Protein AF-A0A9P9YUY2-F1 (afdb_monomer_lite)

Organism: NCBI:txid103775

Sequence (65 aa):
MELMETNSPDLVKDQPDADNIKMFVGQIPKTWDETRLRQMFEQFGPVHTLNVLRDKVTSISRGES

Foldseek 3Di:
DDDPPDPDPPPPDPDQPPPPDDDDDPPDDPPDDPVNVLVVCVVVHHDSDDDDDDPPPDPPVPPDD

Radius of gyration: 21.77 Å; chains: 1; bounding box: 68×46×39 Å

Secondary structure (DSSP, 8-state):
-------------S---TT----------TT--HHHHHHHHHTTS--------------------

pLDDT: mean 71.87, std 16.69, range [43.97, 92.69]

Structure (mmCIF, N/CA/C/O backbone):
data_AF-A0A9P9YUY2-F1
#
_entry.id   AF-A0A9P9YUY2-F1
#
loop_
_atom_site.group_PDB
_atom_site.id
_atom_site.type_symbol
_atom_site.label_atom_id
_atom_site.label_alt_id
_atom_site.label_comp_id
_atom_site.label_asym_id
_atom_site.label_entity_id
_atom_site.label_seq_id
_atom_site.pdbx_PDB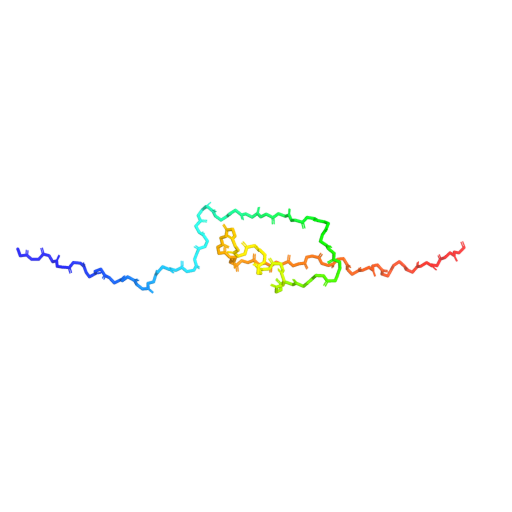_ins_code
_atom_site.Cartn_x
_atom_site.Cartn_y
_atom_site.Cartn_z
_atom_site.occupancy
_atom_site.B_iso_or_equiv
_atom_site.auth_seq_id
_atom_site.auth_comp_id
_atom_site.auth_asym_id
_atom_site.auth_atom_id
_atom_site.pdbx_PDB_model_num
ATOM 1 N N . MET A 1 1 ? -38.120 36.777 15.448 1.00 53.50 1 MET A N 1
ATOM 2 C CA . MET A 1 1 ? -38.659 36.072 14.265 1.00 53.50 1 MET A CA 1
ATOM 3 C C . MET A 1 1 ? -37.593 36.178 13.188 1.00 53.50 1 MET A C 1
ATOM 5 O O . MET A 1 1 ? -36.936 37.210 13.185 1.00 53.50 1 MET A O 1
ATOM 9 N N . GLU A 1 2 ? -37.425 35.129 12.371 1.00 43.97 2 GLU A N 1
ATOM 10 C CA . GLU A 1 2 ? -36.361 34.913 11.358 1.00 43.97 2 GLU A CA 1
ATOM 11 C C . GLU A 1 2 ? -34.961 34.551 11.922 1.00 43.97 2 GLU A C 1
ATOM 13 O O . GLU A 1 2 ? -34.435 35.291 12.741 1.00 43.97 2 GLU A O 1
ATOM 18 N N . LEU A 1 3 ? -34.285 33.436 11.587 1.00 47.47 3 LEU A N 1
ATOM 19 C CA . LEU A 1 3 ? -34.543 32.276 10.707 1.00 47.47 3 LEU A CA 1
ATOM 20 C C . LEU A 1 3 ? -33.840 31.029 11.282 1.00 47.47 3 LEU A C 1
ATOM 22 O O . LEU A 1 3 ? -32.749 31.121 11.837 1.00 47.47 3 LEU A O 1
ATOM 26 N N . MET A 1 4 ? -34.458 29.858 11.111 1.00 54.22 4 MET A N 1
ATOM 27 C CA . MET A 1 4 ? -33.777 28.562 11.185 1.00 54.22 4 MET A CA 1
ATOM 28 C C . MET A 1 4 ? -32.821 28.452 9.993 1.00 54.22 4 MET A C 1
ATOM 30 O O . MET A 1 4 ? -33.275 28.263 8.866 1.00 54.22 4 MET A O 1
ATOM 34 N N . GLU A 1 5 ? -31.515 28.537 10.230 1.00 51.97 5 GLU A N 1
ATOM 35 C CA . GLU A 1 5 ? -30.528 28.058 9.264 1.00 51.97 5 GLU A CA 1
ATOM 36 C C . GLU A 1 5 ? -30.440 26.536 9.389 1.00 51.97 5 GLU A C 1
ATOM 38 O O . GLU A 1 5 ? -30.072 25.971 10.420 1.00 51.97 5 GLU A O 1
ATOM 43 N N . THR A 1 6 ? -30.911 25.874 8.338 1.00 44.22 6 THR A N 1
ATOM 44 C CA . THR A 1 6 ? -31.010 24.428 8.189 1.00 44.22 6 THR A CA 1
ATOM 45 C C . THR A 1 6 ? -29.642 23.780 8.377 1.00 44.22 6 THR A C 1
ATOM 47 O O . THR A 1 6 ? -28.777 23.858 7.507 1.00 44.22 6 THR A O 1
ATOM 50 N N . ASN A 1 7 ? -29.459 23.118 9.516 1.00 46.72 7 ASN A N 1
ATOM 51 C CA . ASN A 1 7 ? -28.329 22.238 9.771 1.00 46.72 7 ASN A CA 1
ATOM 52 C C . ASN A 1 7 ? -28.561 20.945 8.969 1.00 46.72 7 ASN A C 1
ATOM 54 O O . ASN A 1 7 ? -29.201 20.016 9.453 1.00 46.72 7 ASN A O 1
ATOM 58 N N . SER A 1 8 ? -28.153 20.943 7.699 1.00 53.44 8 SER A N 1
ATOM 59 C CA . SER A 1 8 ? -28.101 19.759 6.833 1.00 53.44 8 SER A CA 1
ATOM 60 C C . SER A 1 8 ? -26.736 19.070 7.011 1.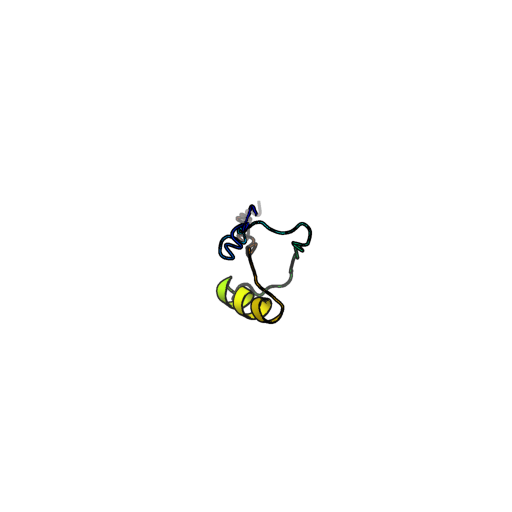00 53.44 8 SER A C 1
ATO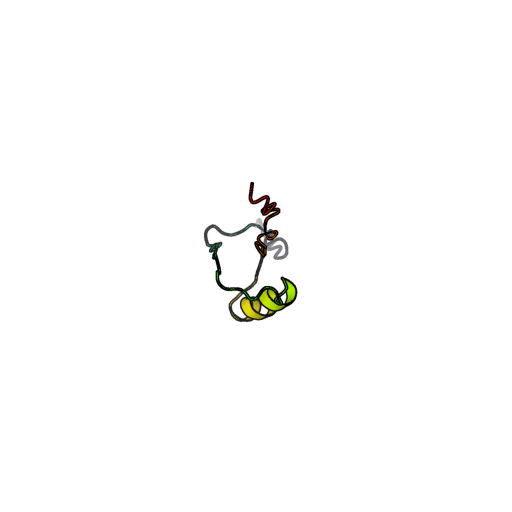M 62 O O . SER A 1 8 ? -25.732 19.653 6.589 1.00 53.44 8 SER A O 1
ATOM 64 N N . PRO A 1 9 ? -26.653 17.883 7.648 1.00 56.41 9 PRO A N 1
ATOM 65 C CA . PRO A 1 9 ? -25.388 17.282 8.072 1.00 56.41 9 PRO A CA 1
ATOM 66 C C . PRO A 1 9 ? -24.846 16.199 7.1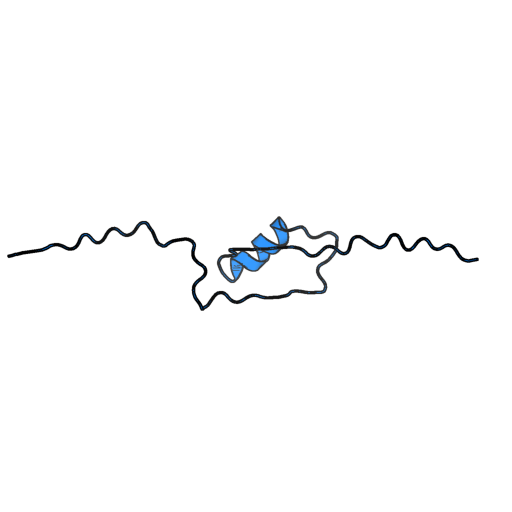16 1.00 56.41 9 PRO A C 1
ATOM 68 O O . PRO A 1 9 ? -24.271 15.218 7.580 1.00 56.41 9 PRO A O 1
ATOM 71 N N . ASP A 1 10 ? -25.010 16.323 5.796 1.00 55.62 10 ASP A N 1
ATOM 72 C CA . ASP A 1 10 ? -24.736 15.197 4.876 1.00 55.62 10 ASP A CA 1
ATOM 73 C C . ASP A 1 10 ? -23.814 15.500 3.685 1.00 55.62 10 ASP A C 1
ATOM 75 O O . ASP A 1 10 ? -23.633 14.654 2.814 1.00 55.62 10 ASP A O 1
ATOM 79 N N . LEU A 1 11 ? -23.114 16.639 3.678 1.00 52.06 11 LEU A N 1
ATOM 80 C CA . LEU A 1 11 ? -22.070 16.914 2.682 1.00 52.06 11 LEU A CA 1
ATOM 81 C C . LEU A 1 11 ? -20.767 17.390 3.335 1.00 52.06 11 LEU A C 1
ATOM 83 O O . LEU A 1 11 ? -20.222 18.437 2.980 1.00 52.06 11 LEU A O 1
ATOM 87 N N . VAL A 1 12 ? -20.224 16.597 4.264 1.00 55.56 12 VAL A N 1
ATOM 88 C CA . VAL A 1 12 ? -18.771 16.597 4.506 1.00 55.56 12 VAL A CA 1
ATOM 89 C C . VAL A 1 12 ? -18.117 16.069 3.235 1.00 55.56 12 VAL A C 1
ATOM 91 O O . VAL A 1 12 ? -17.975 14.870 3.011 1.00 55.56 12 VAL A O 1
ATOM 94 N N . LYS A 1 13 ? -17.853 17.013 2.332 1.00 51.47 13 LYS A N 1
ATOM 95 C CA . LYS A 1 13 ? -17.129 16.822 1.086 1.00 51.47 13 LYS A CA 1
ATOM 96 C C . LYS A 1 13 ? -15.851 16.047 1.379 1.00 51.47 13 LYS A C 1
ATOM 98 O O . LYS A 1 13 ? -15.054 16.478 2.202 1.00 51.47 13 LYS A O 1
ATOM 103 N N . ASP A 1 14 ? -15.687 14.957 0.639 1.00 58.31 14 ASP A N 1
ATOM 104 C CA . ASP A 1 14 ? -14.439 14.276 0.300 1.00 58.31 14 ASP A CA 1
ATOM 105 C C . ASP A 1 14 ? -13.407 15.300 -0.209 1.00 58.31 14 ASP A C 1
ATOM 107 O O . ASP A 1 14 ? -13.205 15.516 -1.400 1.00 58.31 14 ASP A O 1
ATOM 111 N N . GLN A 1 15 ? -12.855 16.080 0.705 1.00 54.03 15 GLN A N 1
ATOM 112 C CA . GLN A 1 15 ? -11.835 17.072 0.450 1.00 54.03 15 GLN A CA 1
ATOM 113 C C . GLN A 1 15 ? -10.781 16.795 1.497 1.00 54.03 15 GLN A C 1
ATOM 115 O O . GLN A 1 15 ? -11.113 16.806 2.681 1.00 54.03 15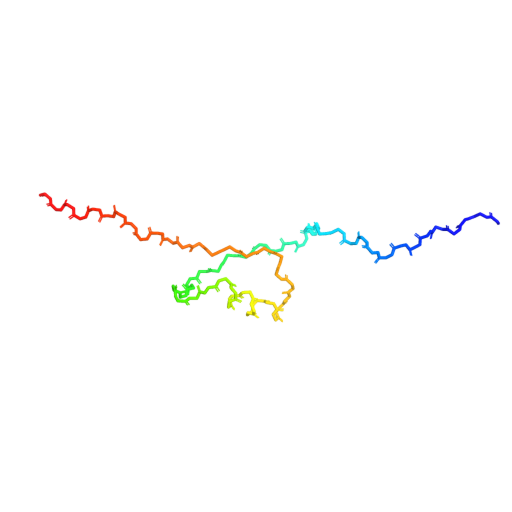 GLN A O 1
ATOM 120 N N . PRO A 1 16 ? -9.544 16.484 1.091 1.00 53.81 16 PRO A N 1
ATOM 121 C CA . PRO A 1 16 ? -8.522 16.240 2.069 1.00 53.81 16 PRO A CA 1
ATOM 122 C C . PRO A 1 16 ? -8.333 17.527 2.876 1.00 53.81 16 PRO A C 1
ATOM 124 O O . PRO A 1 16 ? -7.910 18.541 2.319 1.00 53.81 16 PRO A O 1
ATOM 127 N N . ASP A 1 17 ? -8.680 17.501 4.167 1.00 61.66 17 ASP A N 1
ATOM 128 C CA . ASP A 1 17 ? -8.368 18.578 5.101 1.00 61.66 17 ASP A CA 1
ATOM 129 C C . ASP A 1 17 ? -6.890 18.960 4.966 1.00 61.66 17 ASP A C 1
ATOM 131 O O . ASP A 1 17 ? -6.057 18.132 4.582 1.00 61.66 17 ASP A O 1
ATOM 135 N N . ALA A 1 18 ? -6.528 20.192 5.328 1.00 59.09 18 ALA A N 1
ATOM 136 C CA . ALA A 1 18 ? -5.124 20.621 5.373 1.00 59.09 18 ALA A CA 1
ATOM 137 C C . ALA A 1 18 ? -4.238 19.716 6.267 1.00 59.09 18 ALA A C 1
ATOM 139 O O . ALA A 1 18 ? -3.014 19.786 6.188 1.00 59.09 18 ALA A O 1
ATOM 140 N N . ASP A 1 19 ? -4.867 18.847 7.065 1.00 63.09 19 ASP A N 1
ATOM 141 C CA . ASP A 1 19 ? -4.271 17.785 7.875 1.00 63.09 19 ASP A CA 1
ATOM 142 C C . ASP A 1 19 ? -4.077 16.448 7.125 1.00 63.09 19 ASP A C 1
ATOM 144 O O . ASP A 1 19 ? -3.757 15.432 7.731 1.00 63.09 19 ASP A O 1
ATOM 148 N N . ASN A 1 20 ? -4.254 16.382 5.799 1.00 70.19 20 ASN A N 1
ATOM 149 C CA . ASN A 1 20 ? -3.976 15.149 5.060 1.00 70.19 20 ASN A CA 1
ATOM 150 C C . ASN A 1 20 ? -2.477 14.837 5.044 1.00 70.19 20 ASN A C 1
ATOM 152 O O . ASN A 1 20 ? -1.702 15.331 4.220 1.00 70.19 20 ASN A O 1
ATOM 156 N N . ILE A 1 21 ? -2.078 13.964 5.966 1.00 75.62 21 ILE A N 1
ATOM 157 C CA . ILE A 1 21 ? -0.707 13.494 6.112 1.00 75.62 21 ILE A CA 1
ATOM 158 C C . ILE A 1 21 ? -0.409 12.490 4.998 1.00 75.62 21 ILE A C 1
ATOM 160 O O . ILE A 1 21 ? -0.899 11.359 4.978 1.00 75.62 21 ILE A O 1
ATOM 164 N N . LYS A 1 22 ? 0.470 12.886 4.076 1.00 83.31 22 LYS A N 1
ATOM 165 C CA . LYS A 1 22 ? 1.028 11.977 3.074 1.00 83.31 22 LYS A CA 1
ATOM 166 C C . LYS A 1 22 ? 2.210 11.209 3.662 1.00 83.31 22 LYS A C 1
ATOM 168 O O . LYS A 1 22 ? 3.211 11.806 4.049 1.00 83.31 22 LYS A O 1
ATOM 173 N N . MET A 1 23 ? 2.126 9.882 3.650 1.00 85.12 23 MET A N 1
ATOM 174 C CA . MET A 1 23 ? 3.189 8.991 4.122 1.00 85.12 23 MET A CA 1
ATOM 175 C C . MET A 1 23 ? 3.772 8.172 2.969 1.00 85.12 23 MET A C 1
ATOM 177 O O . MET A 1 23 ? 3.043 7.685 2.106 1.00 85.12 23 MET A O 1
ATOM 181 N N . PHE A 1 24 ? 5.094 7.998 2.968 1.00 88.06 24 PHE A N 1
ATOM 182 C CA . PHE A 1 24 ? 5.788 7.084 2.064 1.00 88.06 24 PHE A CA 1
ATOM 183 C C . PHE A 1 24 ? 6.308 5.900 2.870 1.00 88.06 24 PHE A C 1
ATOM 185 O O . PHE A 1 24 ? 7.071 6.078 3.818 1.00 88.06 24 PHE A O 1
ATOM 192 N N . VAL A 1 25 ? 5.901 4.693 2.486 1.00 86.75 25 VAL A N 1
ATOM 193 C CA . VAL A 1 25 ? 6.280 3.461 3.182 1.00 86.75 25 VAL A CA 1
ATOM 194 C C . VAL A 1 25 ? 7.116 2.605 2.236 1.00 86.75 25 VAL A C 1
ATOM 196 O O . VAL A 1 25 ? 6.635 2.153 1.199 1.00 86.75 25 VAL A O 1
ATOM 199 N N . GLY A 1 26 ? 8.393 2.431 2.577 1.00 89.44 26 GLY A N 1
ATOM 200 C CA . GLY A 1 26 ? 9.322 1.559 1.858 1.00 89.44 26 GLY A CA 1
ATOM 201 C C . GLY A 1 26 ? 9.313 0.126 2.392 1.00 89.44 26 GLY A C 1
ATOM 202 O O . GLY A 1 26 ? 8.626 -0.186 3.359 1.00 89.44 26 GLY A O 1
ATOM 203 N N . GLN A 1 27 ? 10.117 -0.745 1.773 1.00 87.69 27 GLN A N 1
ATOM 204 C CA . GLN A 1 27 ? 10.295 -2.150 2.187 1.00 87.69 27 GLN A CA 1
ATOM 205 C C . GLN A 1 27 ? 9.000 -2.980 2.222 1.00 87.69 27 GLN A C 1
ATOM 207 O O . GLN A 1 27 ? 8.902 -3.969 2.947 1.00 87.69 27 GLN A O 1
ATOM 212 N N . ILE A 1 28 ? 8.009 -2.611 1.410 1.00 85.44 28 ILE A N 1
ATOM 213 C CA . ILE A 1 28 ? 6.807 -3.424 1.252 1.00 85.44 28 ILE A CA 1
ATOM 214 C C . ILE A 1 28 ? 7.154 -4.686 0.444 1.00 85.44 28 ILE A C 1
ATOM 216 O O . ILE A 1 28 ? 7.734 -4.575 -0.643 1.00 85.44 28 ILE A O 1
ATOM 220 N N . PRO A 1 29 ? 6.808 -5.890 0.935 1.00 86.88 29 PRO A N 1
ATOM 221 C CA . PRO A 1 29 ? 7.006 -7.125 0.188 1.00 86.88 29 PRO A CA 1
ATOM 222 C C . PRO A 1 29 ? 6.288 -7.079 -1.166 1.00 86.88 29 PRO A C 1
ATOM 224 O O . PRO A 1 29 ? 5.140 -6.654 -1.248 1.00 86.88 29 PRO A O 1
ATOM 227 N N . LYS A 1 30 ? 6.914 -7.603 -2.229 1.00 82.94 30 LYS A N 1
ATOM 228 C CA . LYS A 1 30 ? 6.295 -7.665 -3.574 1.00 82.94 30 LYS A CA 1
ATOM 229 C C . LYS A 1 30 ? 5.011 -8.502 -3.622 1.00 82.94 30 LYS A C 1
ATOM 231 O O . LYS A 1 30 ? 4.226 -8.357 -4.549 1.00 82.94 30 LYS A O 1
ATOM 236 N N . THR A 1 31 ? 4.827 -9.386 -2.645 1.00 86.75 31 THR A N 1
ATOM 237 C CA . THR A 1 31 ? 3.637 -10.229 -2.483 1.00 86.75 31 THR A CA 1
ATOM 238 C C . THR A 1 31 ? 2.466 -9.494 -1.839 1.00 86.75 31 THR A C 1
ATOM 240 O O . THR A 1 31 ? 1.409 -10.090 -1.666 1.00 86.75 31 THR A O 1
ATOM 243 N N . TRP A 1 32 ? 2.654 -8.246 -1.400 1.00 88.69 32 TRP A N 1
ATOM 244 C CA . TRP A 1 32 ? 1.600 -7.463 -0.774 1.00 88.69 32 TRP A CA 1
ATOM 245 C C . TRP A 1 32 ? 0.904 -6.574 -1.804 1.00 88.69 32 TRP A C 1
ATOM 247 O O . TRP A 1 32 ? 1.530 -5.863 -2.597 1.00 88.69 32 TRP A O 1
ATOM 257 N N . ASP A 1 33 ? -0.422 -6.616 -1.755 1.00 88.06 33 ASP A N 1
ATOM 258 C CA . ASP A 1 33 ? -1.312 -5.825 -2.592 1.00 88.06 33 ASP A CA 1
ATOM 259 C C . ASP A 1 33 ? -1.938 -4.670 -1.810 1.00 88.06 33 ASP A C 1
ATOM 261 O O . ASP A 1 33 ? -1.960 -4.644 -0.575 1.00 88.06 33 ASP A O 1
ATOM 265 N N . GLU A 1 34 ? -2.484 -3.718 -2.558 1.00 90.06 34 GLU A N 1
ATOM 266 C CA . GLU A 1 34 ? -3.128 -2.507 -2.048 1.00 90.06 34 GLU A CA 1
ATOM 267 C C . GLU A 1 34 ? -4.222 -2.811 -1.023 1.00 90.06 34 GLU A C 1
ATOM 269 O O . GLU A 1 34 ? -4.295 -2.143 0.004 1.00 90.06 34 GLU A O 1
ATOM 274 N N . THR A 1 35 ? -5.018 -3.861 -1.242 1.00 90.44 35 THR A N 1
ATOM 275 C CA . THR A 1 35 ? -6.073 -4.296 -0.314 1.00 90.44 35 THR A CA 1
ATOM 276 C C . THR A 1 35 ? -5.514 -4.652 1.060 1.00 90.44 35 THR A C 1
ATOM 278 O O . THR A 1 35 ? -6.054 -4.222 2.077 1.00 90.44 35 THR A O 1
ATOM 281 N N . ARG A 1 36 ? -4.406 -5.401 1.106 1.00 91.06 36 ARG A N 1
ATOM 282 C CA . ARG A 1 36 ? -3.789 -5.825 2.368 1.00 91.06 36 ARG A CA 1
ATOM 283 C C . ARG A 1 36 ? -3.177 -4.643 3.112 1.00 91.06 36 ARG A C 1
ATOM 285 O O . ARG A 1 36 ? -3.302 -4.551 4.329 1.00 91.06 36 ARG A O 1
ATOM 292 N N . LEU A 1 37 ? -2.517 -3.748 2.379 1.00 91.31 37 LEU A N 1
ATOM 293 C CA . LEU A 1 37 ? -1.941 -2.532 2.948 1.00 91.31 37 LEU A CA 1
ATOM 294 C C . LEU A 1 37 ? -3.034 -1.613 3.491 1.00 91.31 37 LEU A C 1
ATOM 296 O O . LEU A 1 37 ? -2.924 -1.163 4.625 1.00 91.31 37 LEU A O 1
ATOM 300 N N . ARG A 1 38 ? -4.106 -1.398 2.720 1.00 91.25 38 ARG A N 1
ATOM 301 C CA . ARG A 1 38 ? -5.273 -0.618 3.138 1.00 91.25 38 ARG A CA 1
ATOM 302 C C . ARG A 1 38 ? -5.840 -1.162 4.443 1.00 91.25 38 ARG A C 1
ATOM 304 O O . ARG A 1 38 ? -5.895 -0.410 5.401 1.00 91.25 38 ARG A O 1
ATOM 311 N N . GLN A 1 39 ? -6.153 -2.457 4.516 1.00 92.69 39 GLN A N 1
ATOM 312 C CA . GLN A 1 39 ? -6.689 -3.067 5.739 1.00 92.69 39 GLN A CA 1
ATOM 313 C C . GLN A 1 39 ? -5.766 -2.885 6.949 1.00 92.69 39 GLN A C 1
ATOM 315 O O . GLN A 1 39 ? -6.241 -2.679 8.062 1.00 92.69 39 GLN A O 1
ATOM 320 N N . MET A 1 40 ? -4.445 -2.941 6.751 1.00 91.44 40 MET A N 1
ATOM 321 C CA . MET A 1 40 ? -3.505 -2.653 7.831 1.00 91.44 40 MET A CA 1
ATOM 322 C C . MET A 1 40 ? -3.551 -1.191 8.275 1.00 91.44 40 MET A C 1
ATOM 324 O O . MET A 1 40 ? -3.580 -0.942 9.478 1.00 91.44 40 MET A O 1
ATOM 328 N N . PHE A 1 41 ? -3.542 -0.247 7.329 1.00 89.44 41 PHE A N 1
ATOM 329 C CA . PHE A 1 41 ? -3.517 1.187 7.621 1.00 89.44 41 PHE A CA 1
ATOM 330 C C . PHE A 1 41 ? -4.862 1.723 8.123 1.00 89.44 41 PHE A C 1
ATOM 332 O O . PHE A 1 41 ? -4.863 2.621 8.958 1.00 89.44 41 PHE A O 1
ATOM 339 N N . GLU A 1 42 ? -5.984 1.130 7.708 1.00 90.12 42 GLU A N 1
ATOM 340 C CA . GLU A 1 42 ? -7.335 1.494 8.158 1.00 90.12 42 GLU A CA 1
ATOM 341 C C . GLU A 1 42 ? -7.521 1.359 9.674 1.00 90.12 42 GLU A C 1
ATOM 343 O O . GLU A 1 42 ? -8.336 2.063 10.262 1.00 90.12 42 GLU A O 1
ATOM 348 N N . GLN A 1 43 ? -6.723 0.515 10.334 1.00 91.38 43 GLN A N 1
ATOM 349 C CA . GLN A 1 43 ? -6.723 0.398 11.796 1.00 91.38 43 GLN A CA 1
ATOM 350 C C . GLN A 1 43 ? -6.187 1.652 12.504 1.00 91.38 43 GLN A C 1
ATOM 352 O O . GLN A 1 43 ? -6.513 1.879 13.665 1.00 91.38 43 GLN A O 1
ATOM 357 N N . PHE A 1 44 ? -5.360 2.452 11.827 1.00 86.75 44 PHE A N 1
ATOM 358 C CA . PHE A 1 44 ? -4.785 3.687 12.369 1.00 86.75 44 PHE A CA 1
ATOM 359 C C . PHE A 1 44 ? -5.585 4.932 11.971 1.00 86.75 44 PHE A C 1
ATOM 361 O O . PHE A 1 44 ? -5.408 5.988 12.574 1.00 86.75 44 PHE A O 1
ATOM 368 N N . GLY A 1 45 ? -6.460 4.816 10.971 1.00 86.50 45 GLY A N 1
ATOM 369 C CA . GLY A 1 45 ? -7.305 5.900 10.489 1.00 86.50 45 GLY A CA 1
ATOM 370 C C . GLY A 1 45 ? -7.805 5.657 9.063 1.00 86.50 45 GLY A C 1
ATOM 371 O O . GLY A 1 45 ? -7.320 4.756 8.379 1.00 86.50 45 GLY A O 1
ATOM 372 N N . PRO A 1 46 ? -8.773 6.454 8.586 1.00 84.00 46 PRO A N 1
ATOM 373 C CA . PRO A 1 46 ? -9.324 6.308 7.244 1.00 84.00 46 PRO A CA 1
ATOM 374 C C . PRO A 1 46 ? -8.251 6.519 6.167 1.00 84.00 46 PRO A C 1
ATOM 376 O O . PRO A 1 46 ? -7.548 7.529 6.138 1.00 84.00 46 PRO A O 1
ATOM 379 N N . VAL A 1 47 ? -8.141 5.563 5.243 1.00 86.75 47 VAL A N 1
ATOM 380 C CA . VAL A 1 47 ? -7.207 5.638 4.113 1.00 86.75 47 VAL A CA 1
ATOM 381 C C . VAL A 1 47 ? -7.934 6.193 2.890 1.00 86.75 47 VAL A C 1
ATOM 383 O O . VAL A 1 47 ? -8.618 5.455 2.174 1.00 86.75 47 VAL A O 1
ATOM 386 N N . HIS A 1 48 ? -7.749 7.488 2.623 1.00 84.06 48 HIS A N 1
ATOM 387 C CA . HIS A 1 48 ? -8.323 8.147 1.445 1.00 84.06 48 HIS A CA 1
ATOM 388 C C . HIS A 1 48 ? -7.685 7.639 0.147 1.00 84.06 48 HIS A C 1
ATOM 390 O O . HIS A 1 48 ? -8.358 7.104 -0.730 1.00 84.06 48 HIS A O 1
ATOM 396 N N . THR A 1 49 ? -6.360 7.768 0.033 1.00 84.50 49 THR A N 1
ATOM 397 C CA . THR A 1 49 ? -5.607 7.394 -1.171 1.00 84.50 49 THR A CA 1
ATOM 398 C C . THR A 1 49 ? -4.459 6.461 -0.809 1.00 84.50 49 THR A C 1
ATOM 400 O O . THR A 1 49 ? -3.671 6.756 0.086 1.00 84.50 49 THR A O 1
ATOM 403 N N . LEU A 1 50 ? -4.337 5.350 -1.534 1.00 88.44 50 LEU A N 1
ATOM 404 C CA . LEU A 1 50 ? -3.242 4.394 -1.401 1.00 88.44 50 LEU A CA 1
ATOM 405 C C . LEU A 1 50 ? -2.724 4.060 -2.796 1.00 88.44 50 LEU A C 1
ATOM 407 O O . LEU A 1 50 ? -3.513 3.764 -3.683 1.00 88.44 50 LEU A O 1
ATOM 411 N N . ASN A 1 51 ? -1.409 4.139 -2.988 1.00 87.12 51 ASN A N 1
ATOM 412 C CA . ASN A 1 51 ? -0.768 3.834 -4.262 1.00 87.12 51 ASN A CA 1
ATOM 413 C C . ASN A 1 51 ? 0.503 3.027 -4.003 1.00 87.12 51 ASN A C 1
ATOM 415 O O . ASN A 1 51 ? 1.410 3.501 -3.314 1.00 87.12 51 ASN A O 1
ATOM 419 N N . VAL A 1 52 ? 0.584 1.817 -4.553 1.00 86.69 52 VAL A N 1
ATOM 420 C CA . VAL A 1 52 ? 1.752 0.946 -4.377 1.00 86.69 52 VAL A CA 1
ATOM 421 C C . VAL A 1 52 ? 2.704 1.146 -5.543 1.00 86.69 52 VAL A C 1
ATOM 423 O O . VAL A 1 52 ? 2.443 0.731 -6.671 1.00 86.69 52 VAL A O 1
ATOM 426 N N . LEU A 1 53 ? 3.845 1.770 -5.259 1.00 83.44 53 LEU A N 1
ATOM 427 C CA . LEU A 1 53 ? 4.913 1.920 -6.236 1.00 83.44 53 LEU A CA 1
ATOM 428 C C . LEU A 1 53 ? 5.598 0.564 -6.421 1.00 83.44 53 LEU A C 1
ATOM 430 O O . LEU A 1 53 ? 6.350 0.103 -5.565 1.00 83.44 53 LEU A O 1
ATOM 434 N N . ARG A 1 54 ? 5.323 -0.083 -7.553 1.00 78.75 54 ARG A N 1
ATOM 435 C CA . ARG A 1 54 ? 6.000 -1.308 -7.978 1.00 78.75 54 ARG A CA 1
ATOM 436 C C . ARG A 1 54 ? 7.039 -0.920 -9.011 1.00 78.75 54 ARG A C 1
ATOM 438 O O . ARG A 1 54 ? 6.681 -0.502 -10.111 1.00 78.75 54 ARG A O 1
ATOM 445 N N . ASP A 1 55 ? 8.313 -1.063 -8.660 1.00 69.62 55 ASP A N 1
ATOM 446 C CA . ASP A 1 55 ? 9.363 -1.026 -9.667 1.00 69.62 55 ASP A CA 1
ATOM 447 C C . ASP A 1 55 ? 9.095 -2.186 -10.633 1.00 69.62 55 ASP A C 1
ATOM 449 O O . ASP A 1 55 ? 9.153 -3.364 -10.255 1.00 69.62 55 ASP A O 1
ATOM 453 N N . LYS A 1 56 ? 8.698 -1.855 -11.867 1.00 58.41 56 LYS A N 1
ATOM 454 C CA . LYS A 1 56 ? 8.758 -2.804 -12.974 1.00 58.41 56 LYS A CA 1
ATOM 455 C C . LYS A 1 56 ? 10.233 -3.115 -13.098 1.00 58.41 56 LYS A C 1
ATOM 457 O O . LYS A 1 56 ? 10.933 -2.296 -13.679 1.00 58.41 56 LYS A O 1
ATOM 462 N N . VAL A 1 57 ? 10.673 -4.231 -12.511 1.00 56.47 57 VAL A N 1
ATOM 463 C CA . VAL A 1 57 ? 12.044 -4.732 -12.620 1.00 56.47 57 VAL A CA 1
ATOM 464 C C . VAL A 1 57 ? 12.422 -4.671 -14.088 1.00 56.47 57 VAL A C 1
ATOM 466 O O . VAL A 1 57 ? 11.979 -5.459 -14.917 1.00 56.47 57 VAL A O 1
ATOM 469 N N . THR A 1 58 ? 13.124 -3.589 -14.362 1.00 57.22 58 THR A N 1
ATOM 470 C CA . THR A 1 58 ? 14.108 -3.356 -15.374 1.00 57.22 58 THR A CA 1
ATOM 471 C C . THR A 1 58 ? 14.140 -4.399 -16.494 1.00 57.22 58 THR A C 1
ATOM 473 O O . THR A 1 58 ? 14.669 -5.501 -16.351 1.00 57.22 58 THR A O 1
ATOM 476 N N . SER A 1 59 ? 13.759 -3.973 -17.701 1.00 44.91 59 SER A N 1
ATOM 477 C CA . SER A 1 59 ? 14.493 -4.395 -18.898 1.00 44.91 59 SER A CA 1
ATOM 478 C C . SER A 1 59 ? 15.927 -3.849 -18.813 1.00 44.91 59 SER A C 1
ATOM 480 O O . SER A 1 59 ? 16.356 -3.062 -19.648 1.00 44.91 59 SER A O 1
ATOM 482 N N . ILE A 1 60 ? 16.695 -4.255 -17.796 1.00 53.00 60 ILE A N 1
ATOM 483 C CA . ILE A 1 60 ? 18.137 -4.367 -17.955 1.00 53.00 60 ILE A CA 1
ATOM 484 C C . ILE A 1 60 ? 18.269 -5.534 -18.924 1.00 53.00 60 ILE A C 1
ATOM 486 O O . ILE A 1 60 ? 18.275 -6.705 -18.540 1.00 53.00 60 ILE A O 1
ATOM 490 N N . SER A 1 61 ? 18.293 -5.200 -20.212 1.00 55.34 61 SER A N 1
ATOM 491 C CA . SER A 1 61 ? 18.917 -6.064 -21.191 1.00 55.34 61 SER A CA 1
ATOM 492 C C . SER A 1 61 ? 20.361 -6.203 -20.721 1.00 55.34 61 SER A C 1
ATOM 494 O O . SER A 1 61 ? 21.171 -5.296 -20.896 1.00 55.34 61 SER A O 1
ATOM 496 N N . ARG A 1 62 ? 20.658 -7.298 -20.013 1.00 60.69 62 ARG A N 1
ATOM 497 C CA . ARG A 1 62 ? 22.025 -7.777 -19.814 1.00 60.69 62 ARG A CA 1
ATOM 498 C C . ARG A 1 62 ? 22.524 -8.239 -21.182 1.00 60.69 62 ARG A C 1
ATOM 500 O O . ARG A 1 62 ? 22.522 -9.427 -21.476 1.00 60.69 62 ARG A O 1
ATOM 507 N N . GLY A 1 63 ? 22.853 -7.281 -22.037 1.00 59.22 63 GLY A N 1
ATOM 508 C CA . GLY A 1 63 ? 23.728 -7.486 -23.176 1.00 59.22 63 GLY A CA 1
ATOM 509 C C . GLY A 1 63 ? 25.132 -7.159 -22.704 1.00 59.22 63 GLY A C 1
ATOM 510 O O . GLY A 1 63 ? 25.561 -6.019 -22.826 1.00 59.22 63 GLY A O 1
ATOM 511 N N . GLU A 1 64 ? 25.791 -8.135 -22.086 1.00 53.56 64 GLU A N 1
ATOM 512 C CA . GLU A 1 64 ? 27.251 -8.141 -22.032 1.00 53.56 64 GLU 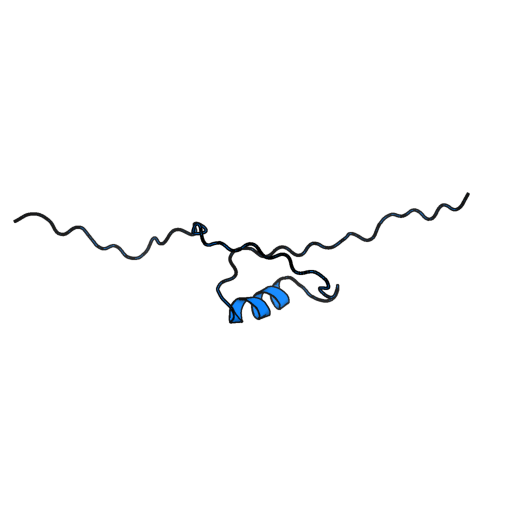A CA 1
ATOM 513 C C . GLU A 1 64 ? 27.731 -8.223 -23.486 1.00 53.56 64 GLU A C 1
ATOM 515 O O . GLU A 1 64 ? 27.377 -9.166 -24.200 1.00 53.56 64 GLU A O 1
ATOM 520 N N . SER A 1 65 ? 28.451 -7.201 -23.938 1.00 55.66 65 SER A N 1
ATOM 521 C CA . SER A 1 65 ? 29.241 -7.218 -25.172 1.00 55.66 65 SER A CA 1
ATOM 522 C C . SER A 1 65 ? 30.709 -7.344 -24.824 1.00 55.66 65 SER A C 1
ATOM 524 O O . SER A 1 65 ? 31.112 -6.593 -23.905 1.00 55.66 65 SER A O 1
#

InterPro domains:
  IPR000504 RNA recognition motif domain [PF00076] (24-63)
  IPR000504 RNA recognition motif domain [PS50102] (21-65)
  IPR012677 Nucleotide-binding alpha-beta plait domain superfamily [G3DSA:3.30.70.330] (8-64)
  IPR035979 RNA-binding domain superfamily [SSF54928] (9-63)